Protein AF-A0A363T4T3-F1 (afdb_monomer_lite)

Structure (mmCIF, N/CA/C/O backbone):
data_AF-A0A363T4T3-F1
#
_entry.id   AF-A0A363T4T3-F1
#
loop_
_atom_site.group_PDB
_atom_site.id
_atom_site.type_symbol
_atom_site.label_atom_id
_atom_site.label_alt_id
_atom_site.label_comp_id
_atom_site.label_asym_id
_atom_site.label_entity_id
_atom_site.label_seq_id
_atom_site.pdbx_PDB_ins_code
_atom_site.Cartn_x
_atom_site.Cartn_y
_atom_site.Cartn_z
_atom_site.occupancy
_atom_site.B_iso_or_equiv
_atom_site.auth_seq_id
_atom_site.auth_comp_id
_atom_site.auth_asym_id
_atom_site.auth_atom_id
_atom_site.pdbx_PDB_model_num
ATOM 1 N N . MET A 1 1 ? -16.340 17.671 -0.200 1.00 65.44 1 MET A N 1
ATOM 2 C CA . MET A 1 1 ? -14.949 17.821 0.281 1.00 65.44 1 MET A CA 1
ATOM 3 C C . MET A 1 1 ? -14.413 16.425 0.535 1.00 65.44 1 MET A C 1
ATOM 5 O O . MET A 1 1 ? -15.155 15.629 1.099 1.00 65.44 1 MET A O 1
ATOM 9 N N . VAL A 1 2 ? -13.209 16.097 0.063 1.00 69.56 2 VAL A N 1
ATOM 10 C CA . VAL A 1 2 ? -12.617 14.780 0.336 1.00 69.56 2 VAL A CA 1
ATOM 11 C C . VAL A 1 2 ? -12.047 14.821 1.755 1.00 69.56 2 VAL A C 1
ATOM 13 O O . VAL A 1 2 ? -11.303 15.755 2.050 1.00 69.56 2 VAL A O 1
ATOM 16 N N . PRO A 1 3 ? -12.448 13.913 2.656 1.00 80.38 3 PRO A N 1
ATOM 17 C CA . PRO A 1 3 ? -11.967 13.931 4.032 1.00 80.38 3 PRO A CA 1
ATOM 18 C C . PRO A 1 3 ? -10.461 13.657 4.093 1.00 80.38 3 PRO A C 1
ATOM 20 O O . PRO A 1 3 ? -9.940 12.856 3.325 1.00 80.38 3 PRO A O 1
ATOM 23 N N . GLU A 1 4 ? -9.752 14.300 5.016 1.00 86.88 4 GLU A N 1
ATOM 24 C CA . GLU A 1 4 ? -8.327 14.029 5.205 1.00 86.88 4 GLU A CA 1
ATOM 25 C C . GLU A 1 4 ? -8.077 12.593 5.684 1.00 86.88 4 GLU A C 1
ATOM 27 O O . GLU A 1 4 ? -8.906 11.979 6.366 1.00 86.88 4 GLU A O 1
ATOM 32 N N . SER A 1 5 ? -6.905 12.061 5.332 1.00 91.69 5 SER A N 1
ATOM 33 C CA . SER A 1 5 ? -6.466 10.757 5.819 1.00 91.69 5 SER A CA 1
ATOM 34 C C . SER A 1 5 ? -6.289 10.775 7.335 1.00 91.69 5 SER A C 1
ATOM 36 O O . SER A 1 5 ? -5.560 11.611 7.862 1.00 91.69 5 SER A O 1
ATOM 38 N N . LYS A 1 6 ? -6.889 9.812 8.038 1.00 94.69 6 LYS A N 1
ATOM 39 C CA . LYS A 1 6 ? -6.749 9.661 9.494 1.00 94.69 6 LYS A CA 1
ATOM 40 C C . LYS A 1 6 ? -6.802 8.198 9.914 1.00 94.69 6 LYS A C 1
ATOM 42 O O . LYS A 1 6 ? -7.542 7.419 9.319 1.00 94.69 6 LYS A O 1
ATOM 47 N N . GLY A 1 7 ? -6.066 7.851 10.972 1.00 96.06 7 GLY A N 1
ATOM 48 C CA . GLY A 1 7 ? -6.082 6.504 11.557 1.00 96.06 7 GLY A CA 1
ATOM 49 C C . GLY A 1 7 ? -5.462 5.429 10.661 1.00 96.06 7 GLY A C 1
ATOM 50 O O . GLY A 1 7 ? -5.889 4.280 10.705 1.00 96.06 7 GLY A O 1
ATOM 51 N N . ILE A 1 8 ? -4.500 5.804 9.812 1.00 96.31 8 ILE A N 1
ATOM 52 C CA . ILE A 1 8 ? -3.881 4.904 8.834 1.00 96.31 8 ILE A CA 1
ATOM 53 C C . ILE A 1 8 ? -2.379 4.898 9.033 1.00 96.31 8 ILE A C 1
ATOM 55 O O . ILE A 1 8 ? -1.747 5.953 9.086 1.00 96.31 8 ILE A O 1
ATOM 59 N N . THR A 1 9 ? -1.802 3.704 9.046 1.00 96.69 9 THR A N 1
ATOM 60 C CA . THR A 1 9 ? -0.364 3.517 8.858 1.00 96.69 9 THR A CA 1
ATOM 61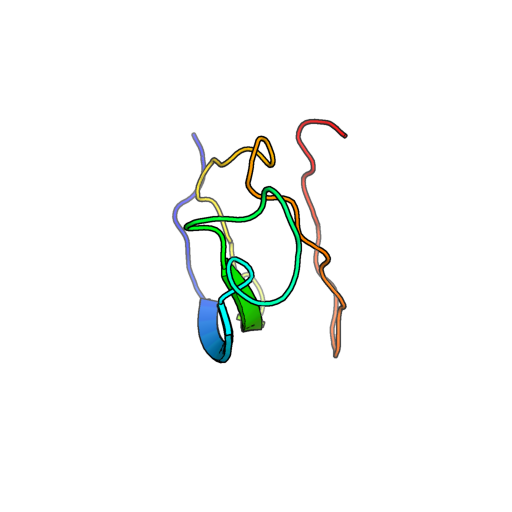 C C . THR A 1 9 ? -0.113 2.724 7.583 1.00 96.69 9 THR A C 1
ATOM 63 O O . THR A 1 9 ? -0.926 1.894 7.176 1.00 96.69 9 THR A O 1
ATOM 66 N N . ALA A 1 10 ? 1.007 3.007 6.921 1.00 95.38 10 ALA A N 1
ATOM 67 C CA . ALA A 1 10 ? 1.407 2.331 5.696 1.00 95.38 10 ALA A CA 1
ATOM 68 C C . ALA A 1 10 ? 2.877 1.925 5.787 1.00 95.38 10 ALA A C 1
ATOM 70 O O . ALA A 1 10 ? 3.741 2.747 6.090 1.00 95.38 10 ALA A O 1
ATOM 71 N N . LYS A 1 11 ? 3.164 0.662 5.479 1.00 97.75 11 LYS A N 1
ATOM 72 C CA . LYS A 1 11 ? 4.516 0.106 5.428 1.00 97.75 11 LYS A CA 1
ATOM 73 C C . LYS A 1 11 ? 4.793 -0.435 4.032 1.00 97.75 11 LYS A C 1
ATOM 75 O O . LYS A 1 11 ? 4.010 -1.228 3.515 1.00 97.75 11 LYS A O 1
ATOM 80 N N . ILE A 1 12 ? 5.913 -0.044 3.427 1.00 97.62 12 ILE A N 1
ATOM 81 C CA . ILE A 1 12 ? 6.415 -0.700 2.212 1.00 97.62 12 ILE A CA 1
ATOM 82 C C . ILE A 1 12 ? 6.984 -2.057 2.627 1.00 97.62 12 ILE A C 1
ATOM 84 O O . ILE A 1 12 ? 7.847 -2.126 3.500 1.00 97.62 12 ILE A O 1
ATOM 88 N N . LEU A 1 13 ? 6.466 -3.127 2.029 1.00 98.12 13 LEU A N 1
ATOM 89 C CA . LEU A 1 13 ? 6.955 -4.487 2.247 1.00 98.12 13 LEU A CA 1
ATOM 90 C C . LEU A 1 13 ? 8.011 -4.870 1.213 1.00 98.12 13 LEU A C 1
ATOM 92 O O . LEU A 1 13 ? 8.980 -5.538 1.551 1.00 98.12 13 LEU A O 1
ATOM 96 N N . SER A 1 14 ? 7.818 -4.446 -0.037 1.00 97.94 14 SER A N 1
ATOM 97 C CA . SER A 1 14 ? 8.752 -4.696 -1.130 1.00 97.94 14 SER A CA 1
ATOM 98 C C . SER A 1 14 ? 8.544 -3.692 -2.262 1.00 97.94 14 SER A C 1
ATOM 100 O O . SER A 1 14 ? 7.440 -3.166 -2.447 1.00 97.94 14 SER A O 1
ATOM 102 N N . THR A 1 15 ? 9.606 -3.467 -3.028 1.00 97.44 15 THR A N 1
ATOM 103 C CA . THR A 1 15 ? 9.611 -2.697 -4.270 1.00 97.44 15 THR A CA 1
ATOM 104 C C . THR A 1 15 ? 10.362 -3.500 -5.323 1.00 97.44 15 THR A C 1
ATOM 106 O O . THR A 1 15 ? 11.457 -3.984 -5.054 1.00 97.44 15 THR A O 1
ATOM 109 N N . VAL A 1 16 ? 9.787 -3.603 -6.517 1.00 97.44 16 VAL A N 1
ATOM 110 C CA . VAL A 1 16 ? 10.402 -4.211 -7.699 1.00 97.44 16 VAL A CA 1
ATOM 111 C C . VAL A 1 16 ? 10.519 -3.128 -8.765 1.00 97.44 16 VAL A C 1
ATOM 113 O O . VAL A 1 16 ? 9.524 -2.468 -9.082 1.00 97.44 16 VAL A O 1
ATOM 116 N N . ASP A 1 17 ? 11.725 -2.926 -9.292 1.00 97.38 17 ASP A N 1
ATOM 117 C CA . ASP A 1 17 ? 11.921 -2.147 -10.515 1.00 97.38 17 ASP A CA 1
ATOM 118 C C . ASP A 1 17 ? 11.480 -3.003 -11.703 1.00 97.38 17 ASP A C 1
ATOM 120 O O . ASP A 1 17 ? 11.997 -4.097 -11.904 1.00 97.38 17 ASP A O 1
ATOM 124 N N . LEU A 1 18 ? 10.483 -2.534 -12.452 1.00 97.25 18 LEU A N 1
ATOM 125 C CA . LEU A 1 18 ? 9.912 -3.301 -13.557 1.00 97.25 18 LEU A CA 1
ATOM 126 C C . LEU A 1 18 ? 10.686 -3.113 -14.862 1.00 97.25 18 LEU A C 1
ATOM 128 O O . LEU A 1 18 ? 10.504 -3.912 -15.776 1.00 97.25 18 LEU A O 1
ATOM 132 N N . GLY A 1 19 ? 11.528 -2.079 -14.963 1.00 97.69 19 GLY A N 1
ATOM 133 C CA . GLY A 1 19 ? 12.263 -1.770 -16.191 1.00 97.69 19 GLY A CA 1
ATOM 134 C C . GLY A 1 19 ? 13.124 -2.932 -16.703 1.00 97.69 19 GLY A C 1
ATOM 135 O O . GLY A 1 19 ? 13.052 -3.231 -17.893 1.00 97.69 19 GLY A O 1
ATOM 136 N N . PRO A 1 20 ? 13.906 -3.606 -15.839 1.00 97.81 20 PRO A N 1
ATOM 137 C CA . PRO A 1 20 ? 14.702 -4.772 -16.231 1.00 97.81 20 PRO A CA 1
ATOM 138 C C . PRO A 1 20 ? 13.898 -6.064 -16.450 1.00 97.81 20 PRO A C 1
ATOM 140 O O . PRO A 1 20 ? 14.388 -6.968 -17.120 1.00 97.81 20 PRO A O 1
ATOM 143 N N . GLU A 1 21 ? 12.694 -6.169 -15.883 1.00 96.94 21 GLU A N 1
ATOM 144 C CA . GLU A 1 21 ? 11.905 -7.412 -15.852 1.00 96.94 21 GLU A CA 1
ATOM 145 C C . GLU A 1 21 ? 10.918 -7.522 -17.026 1.00 96.94 21 GLU A C 1
ATOM 147 O O . GLU A 1 21 ? 10.582 -8.621 -17.465 1.00 96.94 21 GLU A O 1
ATOM 152 N N . ILE A 1 22 ? 10.404 -6.386 -17.516 1.00 97.12 22 ILE A N 1
ATOM 153 C CA . ILE A 1 22 ? 9.320 -6.338 -18.504 1.00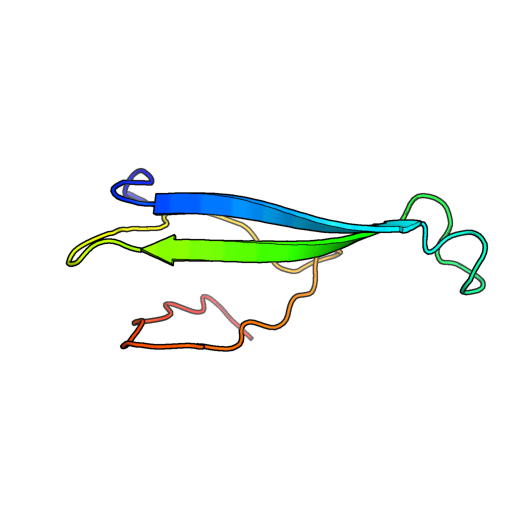 97.12 22 ILE A CA 1
ATOM 154 C C . ILE A 1 22 ? 9.620 -5.259 -19.550 1.00 97.12 22 ILE A C 1
ATOM 156 O O . ILE A 1 22 ? 9.745 -4.073 -19.232 1.00 97.12 22 ILE A O 1
ATOM 160 N N . GLU A 1 23 ? 9.673 -5.656 -20.824 1.00 97.81 23 GLU A N 1
ATOM 161 C CA . GLU A 1 23 ? 9.829 -4.720 -21.939 1.00 97.81 23 GLU A CA 1
ATOM 162 C C . GLU A 1 23 ? 8.733 -3.639 -21.913 1.00 97.81 23 GLU A C 1
ATOM 164 O O . GLU A 1 23 ? 7.553 -3.912 -21.687 1.00 97.81 23 GLU A O 1
ATOM 169 N N . GLY A 1 24 ? 9.127 -2.380 -22.120 1.00 96.12 24 GLY A N 1
ATOM 170 C CA . GLY A 1 24 ? 8.208 -1.238 -22.106 1.00 96.12 24 GLY A CA 1
ATOM 171 C C . GLY A 1 24 ? 7.854 -0.693 -20.715 1.00 96.12 24 GLY A C 1
ATOM 172 O O . GLY A 1 24 ? 7.113 0.285 -20.630 1.00 96.12 24 GLY A O 1
ATOM 173 N N . MET A 1 25 ? 8.402 -1.249 -19.627 1.00 96.25 25 MET A N 1
ATOM 174 C CA . MET A 1 25 ? 8.143 -0.794 -18.248 1.00 96.25 25 MET A CA 1
ATOM 175 C C . MET A 1 25 ? 9.266 0.067 -17.650 1.00 96.25 25 MET A C 1
ATOM 177 O O . MET A 1 25 ? 9.364 0.205 -16.429 1.00 96.25 25 MET A O 1
ATOM 181 N N . ALA A 1 26 ? 10.107 0.684 -18.484 1.00 96.50 26 ALA A N 1
ATOM 182 C CA . ALA A 1 26 ? 11.165 1.578 -18.014 1.00 96.50 26 ALA A CA 1
ATOM 183 C C . ALA A 1 26 ? 10.609 2.654 -17.058 1.00 96.50 26 ALA A C 1
ATOM 185 O O . ALA A 1 26 ? 9.563 3.257 -17.310 1.00 96.50 26 ALA A O 1
ATOM 186 N N . SER A 1 27 ? 11.308 2.869 -15.938 1.00 94.31 27 SER A N 1
ATOM 187 C CA . SER A 1 27 ? 10.925 3.812 -14.873 1.00 94.31 27 SER A CA 1
ATOM 188 C C . SER A 1 27 ? 9.613 3.492 -14.134 1.00 94.31 27 SER A C 1
ATOM 190 O O . SER A 1 27 ? 9.136 4.317 -13.350 1.00 94.31 27 SER A O 1
ATOM 192 N N . ARG A 1 28 ? 9.019 2.308 -14.335 1.00 95.38 28 ARG A N 1
ATOM 193 C CA . ARG A 1 28 ? 7.858 1.832 -13.569 1.00 95.38 28 ARG A CA 1
ATOM 194 C C . ARG A 1 28 ? 8.316 0.970 -12.397 1.00 95.38 28 ARG A C 1
ATOM 196 O O . ARG A 1 28 ? 9.283 0.224 -12.485 1.00 95.38 28 ARG A O 1
ATOM 203 N N . GLN A 1 29 ? 7.575 1.042 -11.297 1.00 96.00 29 GLN A N 1
ATOM 204 C CA . GLN A 1 29 ? 7.831 0.233 -10.109 1.00 96.00 29 GLN A CA 1
ATOM 205 C C . GLN A 1 29 ? 6.557 -0.461 -9.656 1.00 96.00 29 GLN A C 1
ATOM 207 O O . GLN A 1 29 ? 5.494 0.165 -9.580 1.00 96.00 29 GLN A O 1
ATOM 212 N N . PHE A 1 30 ? 6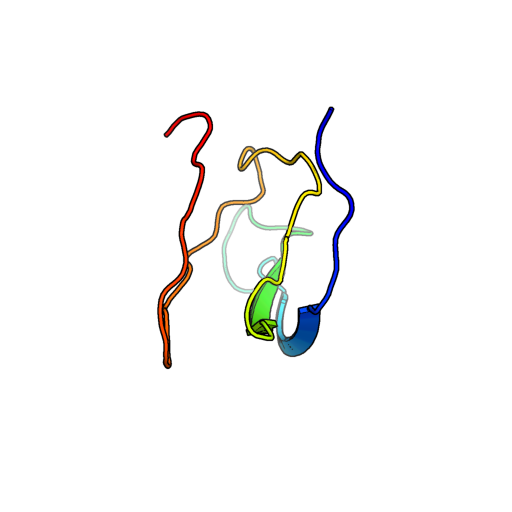.688 -1.721 -9.257 1.00 95.88 30 PHE A N 1
ATOM 213 C CA . PHE A 1 30 ? 5.673 -2.401 -8.469 1.00 95.88 30 PHE A CA 1
ATOM 214 C C . PHE A 1 30 ? 6.026 -2.286 -6.988 1.00 95.88 30 PHE A C 1
ATOM 216 O O . PHE A 1 30 ? 7.168 -2.500 -6.589 1.00 95.88 30 PHE A O 1
ATOM 223 N N . ARG A 1 31 ? 5.050 -1.923 -6.154 1.00 96.56 31 ARG A N 1
ATOM 224 C CA . ARG A 1 31 ? 5.250 -1.775 -4.708 1.00 96.56 31 ARG A CA 1
ATOM 225 C C . ARG A 1 31 ? 4.181 -2.535 -3.958 1.00 96.56 31 ARG A C 1
ATOM 227 O O . ARG A 1 31 ? 2.997 -2.231 -4.096 1.00 96.56 31 ARG A O 1
ATOM 234 N N . MET A 1 32 ? 4.614 -3.435 -3.086 1.00 97.88 32 MET A N 1
ATOM 235 C CA . MET A 1 32 ? 3.740 -4.062 -2.109 1.00 97.88 32 MET A CA 1
ATOM 236 C C . MET A 1 32 ? 3.752 -3.230 -0.831 1.00 97.88 32 MET A C 1
ATOM 238 O O . MET A 1 32 ? 4.809 -2.905 -0.284 1.00 97.88 32 MET A O 1
ATOM 242 N N . ARG A 1 33 ? 2.564 -2.873 -0.350 1.00 97.12 33 ARG A N 1
ATOM 243 C CA . ARG A 1 33 ? 2.384 -2.099 0.878 1.00 97.12 33 ARG A CA 1
ATOM 244 C C . ARG A 1 33 ? 1.401 -2.811 1.788 1.00 97.12 33 ARG A C 1
ATOM 246 O O . ARG A 1 33 ? 0.390 -3.317 1.311 1.00 97.12 33 ARG A O 1
ATOM 253 N N . MET A 1 34 ? 1.686 -2.799 3.083 1.00 97.75 34 MET A N 1
ATOM 254 C CA . MET A 1 34 ? 0.733 -3.177 4.115 1.00 97.75 34 MET A CA 1
ATOM 255 C C . MET A 1 34 ? 0.161 -1.916 4.733 1.00 97.75 34 MET A C 1
ATOM 257 O O . MET A 1 34 ? 0.912 -1.049 5.183 1.00 97.75 34 MET A O 1
ATOM 261 N N . PHE A 1 35 ? -1.159 -1.824 4.727 1.00 96.62 35 PHE A N 1
ATOM 262 C CA . PHE A 1 35 ? -1.883 -0.751 5.381 1.00 96.62 35 PHE A CA 1
ATOM 263 C C . PHE A 1 35 ? -2.590 -1.304 6.610 1.00 96.62 35 PHE A C 1
ATOM 265 O O . PHE A 1 35 ? -3.223 -2.357 6.528 1.00 96.62 35 PHE A O 1
ATOM 272 N N . THR A 1 36 ? -2.513 -0.565 7.711 1.00 97.56 36 THR A N 1
ATOM 273 C CA . THR A 1 36 ? -3.320 -0.817 8.904 1.00 97.56 36 THR A CA 1
ATOM 274 C C . THR A 1 36 ? -4.267 0.354 9.087 1.00 97.56 36 THR A C 1
ATOM 276 O O . THR A 1 36 ? -3.836 1.510 9.088 1.00 97.56 36 THR A O 1
ATOM 279 N N . PHE A 1 37 ? -5.549 0.032 9.223 1.00 97.06 37 PHE A N 1
ATOM 280 C CA . PHE A 1 37 ? -6.636 0.977 9.425 1.00 97.06 37 PHE A CA 1
ATOM 281 C C . PHE A 1 37 ? -7.214 0.749 10.816 1.00 97.06 37 PHE A C 1
ATOM 283 O O . PHE A 1 37 ? -7.723 -0.335 11.097 1.00 97.06 37 PHE A O 1
ATOM 290 N N . GLU A 1 38 ? -7.151 1.765 11.669 1.00 97.81 38 GLU A N 1
ATOM 291 C CA . GLU A 1 38 ? -7.866 1.735 12.944 1.00 97.81 38 GLU A CA 1
ATOM 292 C C . GLU A 1 38 ? -9.387 1.835 12.714 1.00 97.81 38 GLU A C 1
ATOM 294 O O . GLU A 1 38 ? -9.827 2.370 11.688 1.00 97.81 38 GLU A O 1
ATOM 299 N N . PRO A 1 39 ? -10.232 1.363 13.648 1.00 96.19 39 PRO A N 1
ATOM 300 C CA . PRO A 1 39 ? -11.677 1.545 13.548 1.00 96.19 39 PRO A CA 1
ATOM 301 C C . PRO A 1 39 ? -12.060 3.018 13.316 1.00 96.19 39 PRO A C 1
ATOM 303 O O . PRO A 1 39 ? -11.666 3.909 14.066 1.00 96.19 39 PRO A O 1
ATOM 306 N N . GLY A 1 40 ? -12.835 3.284 12.259 1.00 94.50 40 GLY A N 1
ATOM 307 C CA . GLY A 1 40 ? -13.233 4.644 11.867 1.00 94.50 40 GLY A CA 1
ATOM 308 C C . GLY A 1 40 ? -12.180 5.435 11.074 1.00 94.50 40 GLY A C 1
ATOM 309 O O . GLY A 1 40 ? -12.377 6.631 10.827 1.00 94.50 40 GLY A O 1
ATOM 310 N N . ALA A 1 41 ? -11.077 4.796 10.668 1.00 95.38 41 ALA A N 1
ATOM 311 C CA . ALA A 1 41 ? -10.091 5.381 9.769 1.00 95.38 41 ALA A CA 1
ATOM 312 C C . ALA A 1 41 ? -10.709 5.793 8.426 1.00 95.38 41 ALA A C 1
ATOM 314 O O . ALA A 1 41 ? -11.652 5.182 7.924 1.00 95.38 41 ALA A O 1
ATOM 315 N N . VAL A 1 42 ? -10.140 6.839 7.829 1.00 92.19 42 VAL A N 1
ATOM 316 C CA . VAL A 1 42 ? -10.547 7.353 6.519 1.00 92.19 42 VAL A CA 1
ATOM 317 C C . VAL A 1 42 ? -9.302 7.540 5.677 1.00 92.19 42 VAL A C 1
ATOM 319 O O . VAL A 1 42 ? -8.345 8.157 6.134 1.00 92.19 42 VAL A O 1
ATOM 322 N N . PHE A 1 43 ? -9.317 7.017 4.452 1.00 90.00 43 PHE A N 1
ATOM 323 C CA . PHE A 1 43 ? -8.297 7.275 3.440 1.00 90.00 43 PHE A CA 1
ATOM 324 C C . PHE A 1 43 ? -8.918 8.130 2.347 1.00 90.00 43 PHE A C 1
ATOM 326 O O . PHE A 1 43 ? -9.600 7.607 1.470 1.00 90.00 43 PHE A O 1
ATOM 333 N N . GLY A 1 44 ? -8.741 9.447 2.430 1.00 76.25 44 GLY A N 1
ATOM 334 C CA . GLY A 1 44 ? -9.337 10.375 1.472 1.00 76.25 44 GLY A CA 1
ATOM 335 C C . GLY A 1 44 ? -8.388 11.197 0.593 1.00 76.25 44 GLY A C 1
ATOM 336 O O . GLY A 1 44 ? -8.778 12.290 0.197 1.00 76.25 44 GLY A O 1
ATOM 337 N N . PRO A 1 45 ? -7.178 10.758 0.195 1.00 78.81 45 PRO A N 1
ATOM 338 C CA . PRO A 1 45 ? -6.546 11.365 -0.970 1.00 78.81 45 PRO A CA 1
ATOM 339 C C . PRO A 1 45 ? -7.360 11.013 -2.221 1.00 78.81 45 PRO A C 1
ATOM 341 O O . PRO A 1 45 ? -7.502 9.833 -2.564 1.00 78.81 45 PRO A O 1
ATOM 344 N N . LEU A 1 46 ? -7.863 12.030 -2.925 1.00 75.94 46 LEU A N 1
ATOM 345 C CA . LEU A 1 46 ? -8.402 11.829 -4.266 1.00 75.94 46 LEU A CA 1
ATOM 346 C C . LEU A 1 46 ? -7.250 11.374 -5.174 1.00 75.94 46 LEU A C 1
ATOM 348 O O . LEU A 1 46 ? -6.214 12.035 -5.242 1.00 75.94 46 LEU A O 1
ATOM 352 N N . HIS A 1 47 ? -7.414 10.240 -5.839 1.00 80.19 47 HIS A N 1
ATOM 353 C CA . HIS A 1 47 ? -6.462 9.740 -6.822 1.00 80.19 47 HIS A CA 1
ATOM 354 C C . HIS A 1 47 ? -7.209 8.951 -7.895 1.00 80.19 47 HIS A C 1
ATOM 356 O O . HIS A 1 47 ? -8.315 8.469 -7.653 1.00 80.19 47 HIS A O 1
ATOM 362 N N . ASP A 1 48 ? -6.593 8.821 -9.064 1.00 82.62 48 ASP A N 1
ATOM 363 C CA . ASP A 1 48 ? -7.048 7.939 -10.132 1.00 82.62 48 ASP A CA 1
ATOM 364 C C . ASP A 1 48 ? -6.108 6.731 -10.271 1.00 82.62 48 ASP A C 1
ATOM 366 O O . ASP A 1 48 ? -5.039 6.662 -9.649 1.00 82.62 48 ASP A O 1
ATOM 370 N N . HIS A 1 49 ? -6.543 5.739 -11.048 1.00 85.25 49 HIS A N 1
ATOM 371 C CA . HIS A 1 49 ? -5.764 4.529 -11.338 1.00 85.25 49 HIS A CA 1
ATOM 372 C C . HIS A 1 49 ? -5.146 4.562 -12.737 1.00 85.25 49 HIS A C 1
ATOM 374 O O . HIS A 1 49 ? -4.544 3.573 -13.168 1.00 85.25 49 HIS A O 1
ATOM 380 N N . LYS A 1 50 ? -5.237 5.696 -13.445 1.00 85.75 50 LYS A N 1
ATOM 381 C CA . LYS A 1 50 ? -4.541 5.868 -14.714 1.00 85.75 50 LYS A CA 1
ATOM 382 C C . LYS A 1 50 ? -3.049 5.832 -14.415 1.00 85.75 50 LYS A C 1
ATOM 384 O O . LYS A 1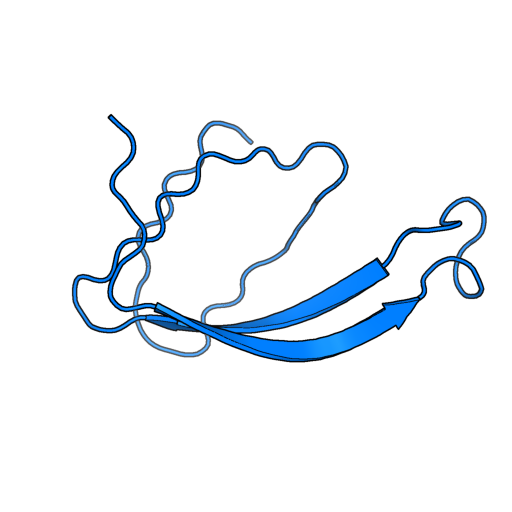 50 ? -2.548 6.533 -13.540 1.00 85.75 50 LYS A O 1
ATOM 389 N N . ASP A 1 51 ? -2.340 4.937 -15.097 1.00 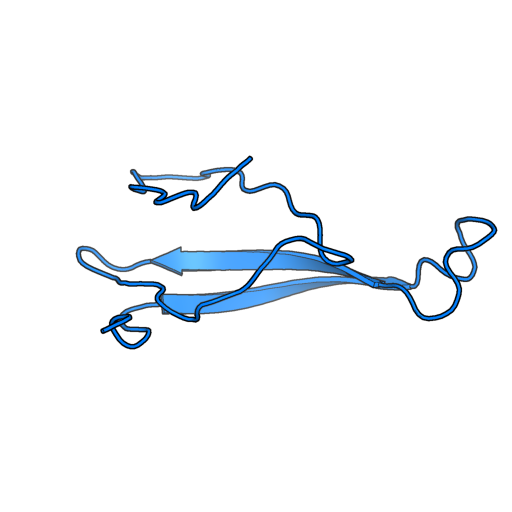85.06 51 ASP A N 1
ATOM 390 C CA . ASP A 1 51 ? -0.901 4.742 -14.908 1.00 85.06 51 ASP A CA 1
ATOM 391 C C . ASP A 1 51 ? -0.478 4.277 -13.494 1.00 85.06 51 ASP A C 1
ATOM 393 O O . ASP A 1 51 ? 0.722 4.188 -13.212 1.00 85.06 51 ASP A O 1
ATOM 397 N N . ARG A 1 52 ? -1.436 3.947 -12.612 1.00 88.06 52 ARG A N 1
ATOM 398 C CA . ARG A 1 52 ? -1.217 3.467 -11.235 1.00 88.06 52 ARG A CA 1
ATOM 399 C C . ARG A 1 52 ? -2.224 2.375 -10.835 1.00 88.06 52 ARG A C 1
ATOM 401 O O . ARG A 1 52 ? -2.878 2.513 -9.799 1.00 88.06 52 ARG A O 1
ATOM 408 N N . PRO A 1 53 ? -2.366 1.294 -11.624 1.00 89.69 53 PRO A N 1
ATOM 409 C CA . PRO A 1 53 ? -3.254 0.202 -11.256 1.00 89.69 53 PRO A CA 1
ATOM 410 C C . PRO A 1 53 ? -2.791 -0.451 -9.949 1.00 89.69 53 PRO A C 1
ATOM 412 O O . PRO A 1 53 ? -1.599 -0.489 -9.629 1.00 89.69 53 PRO A O 1
ATOM 415 N N . GLY A 1 54 ? -3.743 -0.986 -9.193 1.00 90.00 54 GLY A N 1
ATOM 416 C CA . GLY A 1 54 ? -3.462 -1.667 -7.939 1.00 90.00 54 GLY A CA 1
ATOM 417 C C . GLY A 1 54 ? -4.516 -2.710 -7.609 1.00 90.00 54 GLY A C 1
ATOM 418 O O . GLY A 1 54 ? -5.655 -2.635 -8.061 1.00 90.00 54 GLY A O 1
ATOM 419 N N . ILE A 1 55 ? -4.118 -3.680 -6.791 1.00 90.81 55 ILE A N 1
ATOM 420 C CA . ILE A 1 55 ? -5.012 -4.673 -6.199 1.00 90.81 55 ILE A CA 1
ATOM 421 C C . ILE A 1 55 ? -4.926 -4.510 -4.686 1.00 90.81 55 ILE A C 1
ATOM 423 O O . ILE A 1 55 ? -3.840 -4.319 -4.134 1.00 90.81 55 ILE A O 1
ATOM 427 N N . VAL A 1 56 ? -6.075 -4.586 -4.019 1.00 91.50 56 VAL A N 1
ATOM 428 C CA . VAL A 1 56 ? -6.177 -4.583 -2.560 1.00 91.50 56 VAL A CA 1
ATOM 429 C C . VAL A 1 56 ? -6.700 -5.940 -2.118 1.00 91.50 56 VAL A C 1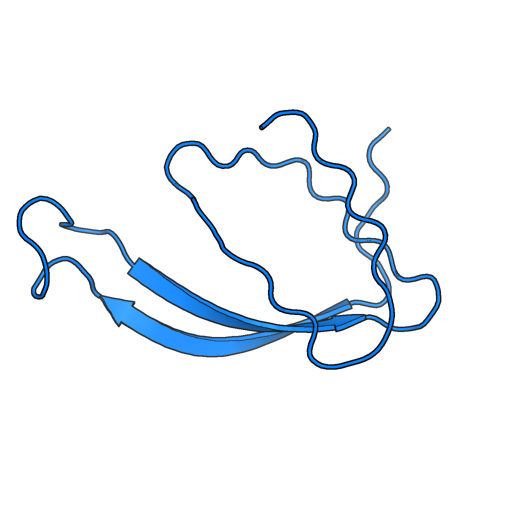
ATOM 431 O O . VAL A 1 56 ? -7.711 -6.415 -2.629 1.00 91.50 56 VAL A O 1
ATOM 434 N N . TYR A 1 57 ? -6.012 -6.548 -1.156 1.00 94.38 57 TYR A N 1
ATOM 435 C CA . TYR A 1 57 ? -6.443 -7.775 -0.501 1.00 94.38 57 TYR A CA 1
ATOM 436 C C . TYR A 1 57 ? -6.622 -7.507 0.993 1.00 94.38 57 TYR A C 1
ATOM 438 O O . TYR A 1 57 ? -5.707 -7.001 1.646 1.00 94.38 57 TYR A O 1
ATOM 446 N N . ILE A 1 58 ? -7.806 -7.815 1.524 1.00 95.50 58 ILE A N 1
ATOM 447 C CA . ILE A 1 58 ? -8.126 -7.591 2.936 1.00 95.50 58 ILE A CA 1
ATOM 448 C C . ILE A 1 58 ? -7.651 -8.798 3.738 1.00 95.50 58 ILE A C 1
ATOM 450 O O . ILE A 1 58 ? -8.244 -9.870 3.667 1.00 95.50 58 ILE A O 1
ATOM 454 N N . LEU A 1 59 ? -6.572 -8.614 4.502 1.00 97.06 59 LEU A N 1
ATOM 455 C CA . LEU A 1 59 ? -6.045 -9.650 5.394 1.00 97.06 59 LEU A CA 1
ATOM 456 C C . LEU A 1 59 ? -6.975 -9.900 6.591 1.00 97.06 59 LEU A C 1
ATOM 458 O O . LEU A 1 59 ? -7.146 -11.043 7.003 1.00 97.06 59 LEU A O 1
ATOM 462 N N . GLN A 1 60 ? -7.563 -8.837 7.149 1.00 97.56 60 GLN A N 1
ATOM 463 C CA . GLN A 1 60 ? -8.462 -8.893 8.303 1.00 97.56 60 GLN A CA 1
ATOM 464 C C . GLN A 1 60 ? -9.357 -7.645 8.359 1.00 97.56 60 GLN A C 1
ATOM 466 O O . GLN A 1 60 ? -8.920 -6.547 8.014 1.00 97.56 60 GLN A O 1
ATOM 471 N N . GLY A 1 61 ? -10.586 -7.811 8.858 1.00 96.19 61 GLY A N 1
ATOM 472 C CA . GLY A 1 61 ? -11.547 -6.725 9.069 1.00 96.19 61 GLY A CA 1
ATOM 473 C C . GLY A 1 61 ? -12.418 -6.443 7.845 1.00 96.19 61 GLY A C 1
ATOM 474 O O . GLY A 1 61 ? -12.554 -7.285 6.959 1.00 96.19 61 GLY A O 1
ATOM 475 N N . THR A 1 62 ? -13.010 -5.249 7.808 1.00 95.44 62 THR A N 1
ATOM 476 C CA . THR A 1 62 ? -13.923 -4.818 6.741 1.00 95.44 62 THR A CA 1
ATOM 477 C C . THR A 1 62 ? -13.587 -3.392 6.326 1.00 95.44 62 THR A C 1
ATOM 479 O O . THR A 1 62 ? -13.397 -2.527 7.178 1.00 95.44 62 THR A O 1
ATOM 482 N N . ILE A 1 63 ? -13.541 -3.144 5.018 1.00 93.50 63 ILE A N 1
ATOM 483 C CA . ILE A 1 63 ? -13.320 -1.822 4.426 1.00 93.50 63 ILE A CA 1
ATOM 484 C C . ILE A 1 63 ? -14.514 -1.485 3.535 1.00 93.50 63 ILE A C 1
ATOM 486 O O . ILE A 1 63 ? -14.928 -2.306 2.718 1.00 93.50 63 ILE A O 1
ATOM 490 N N . THR A 1 64 ? -15.029 -0.264 3.661 1.00 91.81 64 THR A N 1
ATOM 491 C CA . THR A 1 64 ? -15.930 0.321 2.663 1.00 91.81 64 THR A CA 1
ATOM 492 C C . THR A 1 64 ? -15.086 1.050 1.630 1.00 91.81 64 THR A C 1
ATOM 494 O O . THR A 1 64 ? -14.463 2.067 1.936 1.00 91.81 64 THR A O 1
ATOM 497 N N . ASP A 1 65 ? -15.050 0.516 0.415 1.00 86.94 65 ASP A N 1
ATOM 498 C CA . ASP A 1 65 ? -14.312 1.096 -0.703 1.00 86.94 65 ASP A CA 1
ATOM 499 C C . ASP A 1 65 ? -15.255 1.929 -1.584 1.00 86.94 65 ASP A C 1
ATOM 501 O O . ASP A 1 65 ? -16.225 1.410 -2.141 1.00 86.94 65 ASP A O 1
ATOM 505 N N . HIS A 1 66 ? -14.979 3.228 -1.700 1.00 81.50 66 HIS A N 1
ATOM 506 C CA . HIS A 1 66 ? -15.711 4.133 -2.582 1.00 81.50 66 HIS A CA 1
ATOM 507 C C . HIS A 1 66 ? -14.951 4.262 -3.902 1.00 81.50 66 HIS A C 1
ATOM 509 O O . HIS A 1 66 ? -14.067 5.106 -4.053 1.00 81.50 66 HIS A O 1
ATOM 515 N N . ARG A 1 67 ? -15.299 3.412 -4.870 1.00 73.31 67 ARG A N 1
ATOM 516 C CA . ARG A 1 67 ? -14.690 3.432 -6.203 1.00 73.31 67 ARG A CA 1
ATOM 517 C C . ARG A 1 67 ? -15.410 4.438 -7.094 1.00 73.31 67 ARG A C 1
ATOM 519 O O . ARG A 1 67 ? -16.535 4.192 -7.519 1.00 73.31 67 ARG A O 1
ATOM 526 N N . ASN A 1 68 ? -14.752 5.551 -7.407 1.00 59.03 68 ASN A N 1
ATOM 527 C CA . ASN A 1 68 ? -15.229 6.500 -8.417 1.00 59.03 68 ASN A CA 1
ATOM 528 C C . ASN A 1 68 ? -14.837 6.021 -9.825 1.00 59.03 68 ASN A C 1
ATOM 530 O O . ASN A 1 68 ? -13.916 6.569 -10.423 1.00 59.03 68 ASN A O 1
ATOM 534 N N . GLY A 1 69 ? -15.545 4.999 -10.318 1.00 50.91 69 GLY A N 1
ATOM 535 C CA . GLY A 1 69 ? -15.256 4.323 -11.587 1.00 50.91 69 GLY A CA 1
ATOM 536 C C . GLY A 1 69 ? -14.055 3.384 -11.444 1.00 50.91 69 GLY A C 1
ATOM 537 O O . GLY A 1 69 ? -12.934 3.805 -11.186 1.00 50.91 69 GLY A O 1
ATOM 538 N N . VAL A 1 70 ? -14.261 2.071 -11.415 1.00 48.72 70 VAL A N 1
ATOM 539 C CA . VAL A 1 70 ? -14.087 1.271 -12.643 1.00 48.72 70 VAL A CA 1
ATOM 540 C C . VAL A 1 70 ? -14.412 2.030 -13.925 1.00 48.72 70 VAL A C 1
ATOM 542 O O . VAL A 1 70 ? -15.531 2.579 -14.012 1.00 48.72 70 VAL A O 1
#

Radius of gyration: 14.46 Å; chains: 1; bounding box: 31×28×36 Å

Foldseek 3Di:
DFDDFDQKDKDWPDKDQCPVPDPPSHPHIDTDMDMDHDVPTGDGDDDDCVVPDDDDDDPDDDDDDDDPDD

Sequence (70 aa):
MVPESKGITAKILSTVDLGPEIEGMASRQFRMRMFTFEPGAVFGPLHDHKDRPGIVYILQGTITDHRNGV

Secondary structure (DSSP, 8-state):
-PPPPEEEEEEEEEEEE-TTTSTT-TT-EEEEEEEEEEEEEE-------TT-------SSS------S--

pLDDT: mean 90.29, std 10.9, range [48.72, 98.12]